Protein AF-A0A0M0K3K9-F1 (afdb_monomer_lite)

InterPro domains:
  IPR005135 Endonuclease/exonuclease/phosphatase [PF03372] (4-66)
  IPR036691 Endonuclease/exonuclease/phosphatase superfamily [G3DSA:3.60.10.10] (1-102)
  IPR036691 Endonuclease/exonuclease/phosphatase superfamily [SSF56219] (2-77)
  IPR050410 CCR4/nocturin mRNA turnover and transcription [PTHR12121] (2-74)

Organism: NCBI:txid1460289

Secondary structure (DSSP, 8-state):
-THHHHHHHHTT-SEEEEEEEEHHHIIIIIHHHHHHTTEEEEEEEPSSTT--EEEEEEEETTTEEE---------HHHH--HHHHHHHHH-HHHHHHHHHS---------EEEPP-

Sequence (116 aa):
MPRLIDEVRHFDADVVCLQEVDKDWFETLWQPHMGAAGFAGHFALKRGESSSEGVALFVRESAFDVLESRVVALDCATNAPPELGALLRAQPLTAEGMRSLPTAWSTTRSVRPSAA

Structure (mmCIF, N/CA/C/O backbone):
data_AF-A0A0M0K3K9-F1
#
_entry.id   AF-A0A0M0K3K9-F1
#
loop_
_atom_site.group_PDB
_atom_site.id
_atom_site.type_symbol
_atom_site.label_atom_id
_atom_site.label_alt_id
_atom_site.label_comp_id
_atom_site.label_asym_id
_atom_site.label_entity_id
_atom_site.label_seq_id
_atom_site.pdbx_PDB_ins_code
_atom_site.Cartn_x
_atom_site.Cartn_y
_atom_site.Cartn_z
_atom_site.occupancy
_atom_site.B_iso_or_equiv
_atom_site.auth_seq_id
_atom_site.auth_comp_id
_atom_site.auth_asym_id
_atom_site.auth_atom_id
_atom_site.pdbx_PDB_model_num
ATOM 1 N N . MET A 1 1 ? -4.795 15.304 2.976 1.00 57.38 1 MET A N 1
ATOM 2 C CA . MET A 1 1 ? -6.150 14.850 2.586 1.00 57.38 1 MET A CA 1
ATOM 3 C C . MET A 1 1 ? -6.708 13.957 3.689 1.00 57.38 1 MET A C 1
ATOM 5 O O . MET A 1 1 ? -6.672 12.744 3.546 1.00 57.38 1 MET A O 1
ATOM 9 N N . PRO A 1 2 ? -7.211 14.519 4.800 1.00 64.94 2 PRO A N 1
ATOM 10 C CA . PRO A 1 2 ? -7.734 13.709 5.910 1.00 64.94 2 PRO A CA 1
ATOM 11 C C . PRO A 1 2 ? -8.976 12.882 5.531 1.00 64.94 2 PRO A C 1
ATOM 13 O O . PRO A 1 2 ? -9.162 11.780 6.025 1.00 64.94 2 PRO A O 1
ATOM 16 N N . ARG A 1 3 ? -9.785 13.383 4.585 1.00 85.38 3 ARG A N 1
ATOM 17 C CA . ARG A 1 3 ? -11.090 12.800 4.233 1.00 85.38 3 ARG A CA 1
ATOM 18 C C . ARG A 1 3 ? -11.022 11.390 3.638 1.00 85.38 3 ARG A C 1
ATOM 20 O O . ARG A 1 3 ? -11.962 10.632 3.820 1.00 85.38 3 ARG A O 1
ATOM 27 N N . LEU A 1 4 ? -9.927 11.039 2.957 1.00 90.62 4 LEU A N 1
ATOM 28 C CA . LEU A 1 4 ? -9.786 9.716 2.337 1.00 90.62 4 LEU A CA 1
ATOM 29 C C . LEU A 1 4 ? -9.648 8.604 3.382 1.00 90.62 4 LEU A C 1
ATOM 31 O O . LEU A 1 4 ? -10.173 7.516 3.181 1.00 90.62 4 LEU A O 1
ATOM 35 N N . ILE A 1 5 ? -8.981 8.870 4.510 1.00 91.62 5 ILE A N 1
ATOM 36 C CA . ILE A 1 5 ? -8.897 7.890 5.601 1.00 91.62 5 ILE A CA 1
ATOM 37 C C . ILE A 1 5 ? -10.272 7.667 6.214 1.00 91.62 5 ILE A C 1
ATOM 39 O O . ILE A 1 5 ? -10.647 6.524 6.461 1.00 91.62 5 ILE A O 1
ATOM 43 N N . ASP A 1 6 ? -11.015 8.744 6.460 1.00 92.00 6 ASP A N 1
ATOM 44 C CA . ASP A 1 6 ? -12.347 8.642 7.051 1.00 92.00 6 ASP A CA 1
ATOM 45 C C . ASP A 1 6 ? -13.290 7.849 6.139 1.00 92.00 6 ASP A C 1
ATOM 47 O O . ASP A 1 6 ? -14.017 6.982 6.614 1.00 92.00 6 ASP A O 1
ATOM 51 N N . GLU A 1 7 ? -13.218 8.080 4.825 1.00 93.75 7 GLU A N 1
ATOM 52 C CA . GLU A 1 7 ? -13.964 7.317 3.823 1.00 93.75 7 GLU A CA 1
ATOM 53 C C . GLU A 1 7 ? -13.566 5.835 3.808 1.00 93.75 7 GLU A C 1
ATOM 55 O O . GLU A 1 7 ? -14.429 4.968 3.918 1.00 93.75 7 GLU A O 1
ATOM 60 N N . VAL A 1 8 ? -12.266 5.524 3.757 1.00 94.44 8 VAL A N 1
ATOM 61 C CA . VAL A 1 8 ? -11.776 4.135 3.791 1.00 94.44 8 VAL A CA 1
ATOM 62 C C . VAL A 1 8 ? -12.225 3.414 5.064 1.00 94.44 8 VAL A C 1
ATOM 64 O O . VAL A 1 8 ? -12.666 2.268 5.002 1.00 94.44 8 VAL A O 1
ATOM 67 N N . ARG A 1 9 ? -12.161 4.082 6.221 1.00 91.50 9 ARG A N 1
ATOM 68 C CA . ARG A 1 9 ? -12.597 3.516 7.506 1.00 91.50 9 ARG A CA 1
ATOM 69 C C . ARG A 1 9 ? -14.110 3.351 7.586 1.00 91.50 9 ARG A C 1
ATOM 71 O O . ARG A 1 9 ? -14.569 2.431 8.255 1.00 91.50 9 ARG A O 1
ATOM 78 N N . HIS A 1 10 ? -14.878 4.206 6.914 1.00 94.06 10 HIS A N 1
ATOM 79 C CA . HIS A 1 10 ? -16.336 4.122 6.895 1.00 94.06 10 HIS A CA 1
ATOM 80 C C . HIS A 1 10 ? -16.845 2.819 6.266 1.00 94.06 10 HIS A C 1
ATOM 82 O O . HIS A 1 10 ? -17.882 2.311 6.683 1.00 94.06 10 HIS A O 1
ATOM 88 N N . PHE A 1 11 ? -16.108 2.250 5.308 1.00 94.94 11 PHE A N 1
ATOM 89 C CA . PHE A 1 11 ? -16.455 0.958 4.711 1.00 94.94 11 PHE A CA 1
ATOM 90 C C . PHE A 1 11 ? -16.270 -0.238 5.657 1.00 94.94 11 PHE A C 1
ATOM 92 O O . PHE A 1 11 ? -16.738 -1.324 5.328 1.00 94.94 11 PHE A O 1
ATOM 99 N N . ASP A 1 12 ? -15.585 -0.056 6.794 1.00 94.44 12 ASP A N 1
ATOM 100 C CA . ASP A 1 12 ? -15.318 -1.082 7.815 1.00 94.44 12 ASP A CA 1
ATOM 101 C C . ASP A 1 12 ? -14.749 -2.407 7.263 1.00 94.44 12 ASP A C 1
ATOM 103 O O . ASP A 1 12 ? -14.936 -3.485 7.823 1.00 94.44 12 ASP A O 1
ATOM 107 N N . ALA A 1 13 ? -14.025 -2.340 6.146 1.00 95.62 13 ALA A N 1
ATOM 108 C CA . ALA A 1 13 ? -13.475 -3.517 5.489 1.00 95.62 13 ALA A CA 1
ATOM 109 C C . ALA A 1 13 ? -12.344 -4.153 6.314 1.00 95.62 13 ALA A C 1
ATOM 111 O O . ALA A 1 13 ? -11.502 -3.454 6.873 1.00 95.62 13 ALA A O 1
ATOM 112 N N . ASP A 1 14 ? -12.261 -5.484 6.326 1.00 96.19 14 ASP A N 1
ATOM 113 C CA . ASP A 1 14 ? -11.140 -6.198 6.958 1.00 96.19 14 ASP A CA 1
ATOM 114 C C . ASP A 1 14 ? -9.863 -6.184 6.109 1.00 96.19 14 ASP A C 1
ATOM 116 O O . ASP A 1 14 ? -8.759 -6.370 6.622 1.00 96.19 14 ASP A O 1
ATOM 120 N N . VAL A 1 15 ? -10.006 -5.966 4.800 1.00 95.50 15 VAL A N 1
ATOM 121 C CA . VAL A 1 15 ? -8.901 -5.864 3.846 1.00 95.50 15 VAL A CA 1
ATOM 122 C C . VAL A 1 15 ? -9.139 -4.663 2.942 1.00 95.50 15 VAL A C 1
ATOM 124 O O . VAL A 1 15 ? -10.186 -4.558 2.307 1.00 95.50 15 VAL A O 1
ATOM 127 N N . VAL A 1 16 ? -8.149 -3.778 2.855 1.00 95.81 16 VAL A N 1
ATOM 128 C CA . VAL A 1 16 ? -8.190 -2.577 2.015 1.00 95.81 16 VAL A CA 1
ATOM 129 C C . VAL A 1 16 ? -7.010 -2.597 1.052 1.00 95.81 16 VAL A C 1
ATOM 131 O O . VAL A 1 16 ? -5.863 -2.735 1.473 1.00 95.81 16 VAL A O 1
ATOM 134 N N . CYS A 1 17 ? -7.289 -2.410 -0.237 1.00 95.75 17 CYS A N 1
ATOM 135 C CA . CYS A 1 17 ? -6.285 -2.316 -1.295 1.00 95.75 17 CYS A CA 1
ATOM 136 C C . CYS A 1 17 ? -6.383 -0.946 -1.973 1.00 95.75 17 CYS A C 1
ATOM 138 O O . CYS A 1 17 ? -7.387 -0.657 -2.620 1.00 95.75 17 CYS A O 1
ATOM 140 N N . LEU A 1 18 ? -5.338 -0.127 -1.866 1.00 94.62 18 LEU A N 1
ATOM 141 C CA . LEU A 1 18 ? -5.285 1.221 -2.439 1.00 94.62 18 LEU A CA 1
ATOM 142 C C . LEU A 1 18 ? -4.258 1.298 -3.571 1.00 94.62 18 LEU A C 1
ATOM 144 O O . LEU A 1 18 ? -3.203 0.661 -3.508 1.00 94.62 18 LEU A O 1
ATOM 148 N N . GLN A 1 19 ? -4.574 2.083 -4.599 1.00 92.75 19 GLN A N 1
ATOM 149 C CA . GLN A 1 19 ? -3.691 2.405 -5.722 1.00 92.75 19 GLN A CA 1
ATOM 150 C C . GLN A 1 19 ? -3.333 3.894 -5.688 1.00 92.75 19 GLN A C 1
ATOM 152 O O . GLN A 1 19 ? -4.013 4.664 -5.012 1.00 92.75 19 GLN A O 1
ATOM 157 N N . GLU A 1 20 ? -2.268 4.274 -6.402 1.00 91.88 20 GLU A N 1
ATOM 158 C CA . GLU A 1 20 ? -1.788 5.667 -6.497 1.00 91.88 20 GLU A CA 1
ATOM 159 C C . GLU A 1 20 ? -1.476 6.281 -5.122 1.00 91.88 20 GLU A C 1
ATOM 161 O O . GLU A 1 20 ? -1.702 7.458 -4.844 1.00 91.88 20 GLU A O 1
ATOM 166 N N . VAL A 1 21 ? -0.958 5.451 -4.213 1.00 93.62 21 VAL A N 1
ATOM 167 C CA . VAL A 1 21 ? -0.588 5.896 -2.872 1.00 93.62 21 VAL A CA 1
ATOM 168 C C . VAL A 1 21 ? 0.811 6.481 -2.930 1.00 93.62 21 VAL A C 1
ATOM 170 O O . VAL A 1 21 ? 1.776 5.750 -3.146 1.00 93.62 21 VAL A O 1
ATOM 173 N N . ASP A 1 22 ? 0.930 7.786 -2.719 1.00 94.69 22 ASP A N 1
ATOM 174 C CA . ASP A 1 22 ? 2.229 8.431 -2.552 1.00 94.69 22 ASP A CA 1
ATOM 175 C C . ASP A 1 22 ? 2.964 7.886 -1.312 1.00 94.69 22 ASP A C 1
ATOM 177 O O . ASP A 1 22 ? 2.355 7.635 -0.267 1.00 94.69 22 ASP A O 1
ATOM 181 N N . LYS A 1 23 ? 4.278 7.685 -1.431 1.00 93.50 23 LYS A N 1
ATOM 182 C CA . LY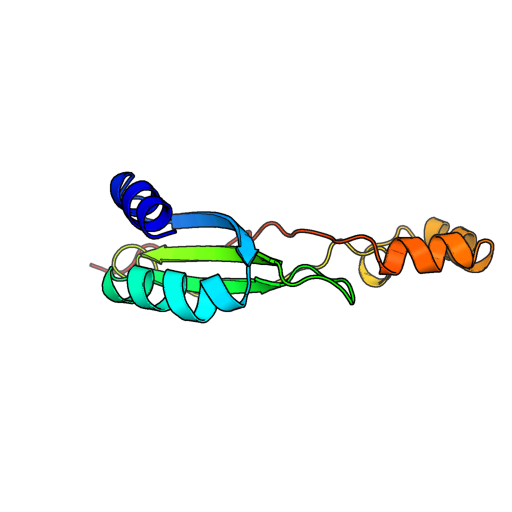S A 1 23 ? 5.121 7.093 -0.390 1.00 93.50 23 LYS A CA 1
ATOM 183 C C . LYS A 1 23 ? 5.128 7.923 0.893 1.00 93.50 23 LYS A C 1
ATOM 185 O O . LYS A 1 23 ? 4.947 7.359 1.973 1.00 93.50 23 LYS A O 1
ATOM 190 N N . ASP A 1 24 ? 5.292 9.239 0.790 1.00 94.88 24 ASP A N 1
ATOM 191 C CA . ASP A 1 24 ? 5.355 10.105 1.969 1.00 94.88 24 ASP A CA 1
ATOM 192 C C . ASP A 1 24 ? 4.002 10.099 2.682 1.00 94.88 24 ASP A C 1
ATOM 194 O O . ASP A 1 24 ? 3.916 10.090 3.911 1.00 94.88 24 ASP A O 1
ATOM 198 N N . TRP A 1 25 ? 2.920 10.025 1.911 1.00 95.44 25 TRP A N 1
ATOM 199 C CA . TRP A 1 25 ? 1.569 9.900 2.441 1.00 95.44 25 TRP A CA 1
ATOM 200 C C . TRP A 1 25 ? 1.318 8.538 3.074 1.00 95.44 25 TRP A C 1
ATOM 202 O O . TRP A 1 25 ? 0.626 8.461 4.089 1.00 95.44 25 TRP A O 1
ATOM 212 N N . PHE A 1 26 ? 1.866 7.458 2.519 1.00 95.69 26 PHE A N 1
ATOM 213 C CA . PHE A 1 26 ? 1.805 6.154 3.166 1.00 95.69 26 PHE A CA 1
ATOM 214 C C . PHE A 1 26 ? 2.457 6.212 4.551 1.00 95.69 26 PHE A C 1
ATOM 216 O O . PHE A 1 26 ? 1.827 5.836 5.537 1.00 95.69 26 PHE A O 1
ATOM 223 N N . GLU A 1 27 ? 3.676 6.740 4.638 1.00 96.31 27 GLU A N 1
ATOM 224 C CA . GLU A 1 27 ? 4.469 6.759 5.871 1.00 96.31 27 GLU A CA 1
ATOM 225 C C . GLU A 1 27 ? 3.921 7.733 6.925 1.00 96.31 27 GLU A C 1
ATOM 227 O O . GLU A 1 27 ? 3.872 7.402 8.110 1.00 96.31 27 GLU A O 1
ATOM 232 N N . THR A 1 28 ? 3.485 8.925 6.511 1.00 95.56 28 THR A N 1
ATOM 233 C CA . THR A 1 28 ? 3.099 10.000 7.444 1.00 95.56 28 THR A CA 1
ATOM 234 C C . THR A 1 28 ? 1.607 10.043 7.755 1.00 95.56 28 THR A C 1
ATOM 236 O O . THR A 1 28 ? 1.216 10.559 8.803 1.00 95.56 28 THR A O 1
ATOM 239 N N . LEU A 1 29 ? 0.763 9.502 6.871 1.00 94.94 29 LEU A N 1
ATOM 240 C CA . LEU A 1 29 ? -0.689 9.595 6.984 1.00 94.94 29 LEU A CA 1
ATOM 241 C C . LEU A 1 29 ? -1.338 8.211 7.079 1.00 94.94 29 LEU A C 1
ATOM 243 O O . LEU A 1 29 ? -1.952 7.907 8.100 1.00 94.94 29 LEU A O 1
ATOM 247 N N . TRP A 1 30 ? -1.200 7.352 6.070 1.00 96.38 30 TRP A N 1
ATOM 248 C CA . TRP A 1 30 ? -1.939 6.086 6.037 1.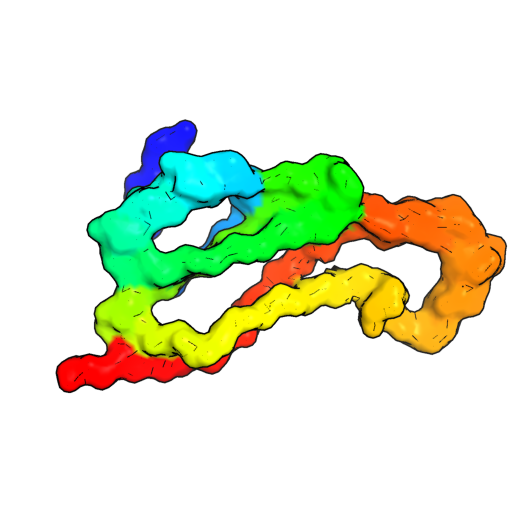00 96.38 30 TRP A CA 1
ATOM 249 C C . TRP A 1 30 ? -1.490 5.099 7.114 1.00 96.38 30 TRP A C 1
ATOM 251 O O . TRP A 1 30 ? -2.323 4.612 7.875 1.00 96.38 30 TRP A O 1
ATOM 261 N N . GLN A 1 31 ? -0.189 4.826 7.209 1.00 96.75 31 GLN A N 1
ATOM 262 C CA . GLN A 1 31 ? 0.358 3.826 8.122 1.00 96.75 31 GLN A CA 1
ATOM 263 C C . GLN A 1 31 ? 0.042 4.144 9.596 1.00 96.75 31 GLN A C 1
ATOM 265 O O . GLN A 1 31 ? -0.449 3.249 10.286 1.00 96.75 31 GLN A O 1
ATOM 270 N N . PRO A 1 32 ? 0.223 5.384 10.099 1.00 96.88 32 PRO A N 1
ATOM 271 C CA . PRO A 1 32 ? -0.122 5.700 11.483 1.00 96.88 32 PRO A CA 1
ATOM 272 C C . PRO A 1 32 ? -1.625 5.590 11.771 1.00 96.88 32 PRO A C 1
ATOM 274 O O . PRO A 1 32 ? -2.013 5.046 12.803 1.00 96.88 32 PRO A O 1
ATOM 277 N N . HIS A 1 33 ? -2.484 6.077 10.868 1.00 95.94 33 HIS A N 1
ATOM 278 C CA . HIS A 1 33 ? -3.930 6.126 11.117 1.00 95.94 33 HIS A CA 1
ATOM 279 C C . HIS A 1 33 ? -4.599 4.756 10.968 1.00 95.94 33 HIS A C 1
ATOM 281 O O . HIS A 1 33 ? -5.454 4.404 11.780 1.00 95.94 33 HIS A O 1
ATOM 287 N N . MET A 1 34 ? -4.201 3.971 9.964 1.00 96.75 34 MET A N 1
ATOM 288 C CA . MET A 1 34 ? -4.685 2.599 9.784 1.00 96.75 34 MET A CA 1
ATOM 289 C C . MET A 1 34 ? -4.131 1.677 10.876 1.00 96.75 34 MET A C 1
ATOM 291 O O . MET A 1 34 ? -4.877 0.868 11.424 1.00 96.75 34 MET A O 1
ATOM 295 N N . GLY A 1 35 ? -2.864 1.855 11.271 1.00 96.81 35 GLY A N 1
ATOM 296 C CA . GLY A 1 35 ? -2.264 1.134 12.396 1.00 96.81 35 GLY A CA 1
ATOM 297 C C . GLY A 1 35 ? -2.995 1.394 13.715 1.00 96.81 35 GLY A C 1
ATO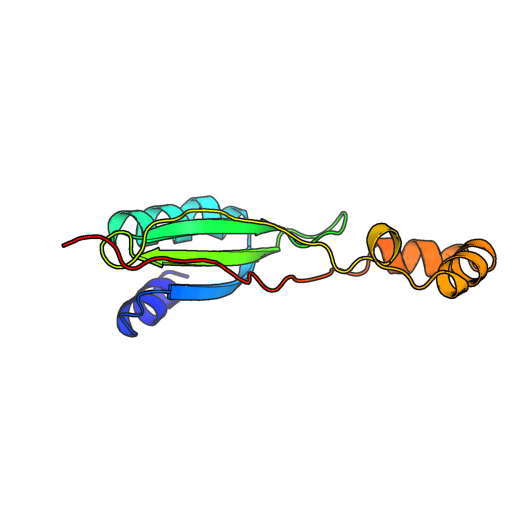M 298 O O . GLY A 1 35 ? -3.351 0.454 14.419 1.00 96.81 35 GLY A O 1
ATOM 299 N N . ALA A 1 36 ? -3.333 2.655 14.010 1.00 96.25 36 ALA A N 1
ATOM 300 C CA . ALA A 1 36 ? -4.152 3.004 15.175 1.00 96.25 36 ALA A CA 1
ATOM 301 C C . ALA A 1 36 ? -5.572 2.400 15.130 1.00 96.25 36 ALA A C 1
ATOM 303 O O . ALA A 1 36 ? -6.215 2.266 16.169 1.00 96.25 36 ALA A O 1
ATOM 304 N N . ALA A 1 37 ? -6.062 2.028 13.943 1.00 95.25 37 ALA A N 1
ATOM 305 C CA . ALA A 1 37 ? -7.334 1.337 13.745 1.00 95.25 37 ALA A CA 1
ATOM 306 C C . ALA A 1 37 ? -7.212 -0.204 13.748 1.00 95.25 37 ALA A C 1
ATOM 308 O O . ALA A 1 37 ? -8.207 -0.882 13.494 1.00 95.25 37 ALA A O 1
ATOM 309 N N . GLY A 1 38 ? -6.030 -0.762 14.043 1.00 96.44 38 GLY A N 1
ATOM 310 C CA . GLY A 1 38 ? -5.803 -2.208 14.156 1.00 96.44 38 GLY A CA 1
ATOM 311 C C . GLY A 1 38 ? -5.490 -2.914 12.834 1.00 96.44 38 GLY A C 1
ATOM 312 O O . GLY A 1 38 ? -5.798 -4.098 12.682 1.00 96.44 38 GLY A O 1
ATOM 313 N N . PHE A 1 39 ? -4.927 -2.193 11.860 1.00 96.69 39 PHE A N 1
ATOM 314 C CA . PHE A 1 39 ? -4.512 -2.762 10.580 1.00 96.69 39 PHE A CA 1
ATOM 315 C C . PHE A 1 39 ? -2.991 -2.872 10.459 1.00 96.69 39 PHE A C 1
ATOM 317 O O . PHE A 1 39 ? -2.262 -1.903 10.677 1.00 96.69 39 PHE A O 1
ATOM 324 N N . ALA A 1 40 ? -2.526 -4.013 9.958 1.00 94.62 40 ALA A N 1
ATOM 325 C CA . ALA A 1 40 ? -1.184 -4.172 9.419 1.00 94.62 40 ALA A CA 1
ATOM 326 C C . ALA A 1 40 ? -1.132 -3.600 7.995 1.00 94.62 40 ALA A C 1
ATOM 328 O O . ALA A 1 40 ? -1.912 -4.007 7.130 1.00 94.62 40 ALA A O 1
ATOM 329 N N . GLY A 1 41 ? -0.219 -2.658 7.749 1.00 94.12 41 GLY A N 1
ATOM 330 C CA . GLY A 1 41 ? -0.034 -2.007 6.453 1.00 94.12 41 GLY A CA 1
ATOM 331 C C . GLY A 1 41 ? 1.199 -2.511 5.705 1.00 94.12 41 GLY A C 1
ATOM 332 O O . GLY A 1 41 ? 2.269 -2.696 6.283 1.00 94.12 41 GLY A O 1
ATOM 333 N N . HIS A 1 42 ? 1.060 -2.706 4.398 1.00 93.81 42 HIS A N 1
ATOM 334 C CA . HIS A 1 42 ? 2.139 -3.056 3.482 1.00 93.81 42 HIS A CA 1
ATOM 335 C C . HIS A 1 42 ? 2.101 -2.133 2.273 1.00 93.81 42 HIS A C 1
ATOM 337 O O . HIS A 1 42 ? 1.053 -1.972 1.653 1.00 93.81 42 HIS A O 1
ATOM 343 N N . PHE A 1 43 ? 3.250 -1.584 1.897 1.00 93.56 43 PHE A N 1
ATOM 344 C CA . PHE A 1 43 ? 3.381 -0.704 0.745 1.00 93.56 43 PHE A CA 1
ATOM 345 C C . PHE A 1 43 ? 4.365 -1.273 -0.266 1.00 93.56 43 PHE A C 1
ATOM 347 O O . PHE A 1 43 ? 5.410 -1.812 0.102 1.00 93.56 43 PHE A O 1
ATOM 354 N N . ALA A 1 44 ? 4.036 -1.129 -1.544 1.00 89.88 44 ALA A N 1
ATOM 355 C CA . ALA A 1 44 ? 4.927 -1.450 -2.643 1.00 89.88 44 ALA A CA 1
ATOM 356 C C . ALA A 1 44 ? 4.991 -0.263 -3.599 1.00 89.88 44 ALA A C 1
ATOM 358 O O . ALA A 1 44 ? 3.997 0.084 -4.238 1.00 89.88 44 ALA A O 1
ATOM 359 N N . LEU A 1 45 ? 6.176 0.337 -3.709 1.00 88.25 45 LEU A N 1
ATOM 360 C CA . LEU A 1 45 ? 6.431 1.412 -4.657 1.00 88.25 45 LEU A CA 1
ATOM 361 C C . LEU A 1 45 ? 6.402 0.860 -6.085 1.00 88.25 45 LEU A C 1
ATOM 363 O O . LEU A 1 45 ? 6.949 -0.210 -6.371 1.00 88.25 45 LEU A O 1
ATOM 367 N N . LYS A 1 46 ? 5.782 1.609 -6.991 1.00 84.31 46 LYS A N 1
ATOM 368 C CA . LYS A 1 46 ? 5.808 1.313 -8.422 1.00 84.31 46 LYS A CA 1
ATOM 369 C C . LYS A 1 46 ? 7.252 1.420 -8.924 1.00 84.31 46 LYS A C 1
ATOM 371 O O . LYS A 1 46 ? 7.985 2.337 -8.559 1.00 84.31 46 LYS A O 1
ATOM 376 N N . ARG A 1 47 ? 7.684 0.458 -9.743 1.00 72.12 47 ARG A N 1
ATOM 377 C CA . ARG A 1 47 ? 9.031 0.477 -10.339 1.00 72.12 47 ARG A CA 1
ATOM 378 C C . ARG A 1 47 ? 9.140 1.602 -11.374 1.00 72.12 47 ARG A C 1
ATOM 380 O O . ARG A 1 47 ? 8.203 1.818 -12.132 1.00 72.12 47 ARG A O 1
ATOM 387 N N . GLY A 1 48 ? 10.287 2.278 -11.403 1.00 66.25 48 GLY A N 1
ATOM 388 C CA . GLY A 1 48 ? 10.604 3.387 -12.309 1.00 66.25 48 GLY A CA 1
ATOM 389 C C . GLY A 1 48 ? 11.345 4.499 -11.563 1.00 66.25 48 GLY A C 1
ATOM 390 O O . GLY A 1 48 ? 11.006 4.798 -10.422 1.00 66.25 48 GLY A O 1
ATOM 391 N N . GLU A 1 49 ? 12.365 5.100 -12.181 1.00 62.22 49 GLU A N 1
ATOM 392 C CA . GLU A 1 49 ? 13.259 6.077 -11.524 1.00 62.22 49 GLU A CA 1
ATOM 393 C C . GLU A 1 49 ? 12.541 7.334 -11.002 1.00 62.22 49 GLU A C 1
ATOM 395 O O . GLU A 1 49 ? 13.047 8.002 -10.106 1.00 62.22 49 GLU A O 1
ATOM 400 N N . SER A 1 50 ? 11.352 7.642 -11.525 1.00 69.44 50 SER A N 1
ATOM 401 C CA . SER A 1 50 ? 10.588 8.847 -11.194 1.00 69.44 50 SER A CA 1
ATOM 402 C C . SER A 1 50 ? 9.327 8.599 -10.360 1.00 69.44 50 SER A C 1
ATOM 404 O O . SER A 1 50 ? 8.532 9.523 -10.202 1.00 69.44 50 SER A O 1
ATOM 406 N N . SER A 1 51 ? 9.075 7.376 -9.877 1.00 75.19 51 SER A N 1
ATOM 407 C CA . SER A 1 51 ? 7.821 7.094 -9.165 1.00 75.19 51 SER A CA 1
ATOM 408 C C . SER A 1 51 ? 7.908 7.438 -7.679 1.00 75.19 51 SER A C 1
ATOM 410 O O . SER A 1 51 ? 8.735 6.874 -6.965 1.00 75.19 51 SER A O 1
ATOM 412 N N . SER A 1 52 ? 7.008 8.300 -7.196 1.00 88.69 52 SER A N 1
ATOM 413 C CA . SER A 1 52 ? 6.763 8.516 -5.759 1.00 88.69 52 SER A CA 1
ATOM 414 C C . SER A 1 52 ? 5.537 7.757 -5.242 1.00 88.69 52 SER A C 1
ATOM 416 O O . SER A 1 52 ? 5.328 7.675 -4.037 1.00 88.69 52 SER A O 1
ATOM 418 N N . GLU A 1 53 ? 4.754 7.153 -6.138 1.00 91.88 53 GLU A N 1
ATOM 419 C CA . GLU A 1 53 ? 3.519 6.442 -5.815 1.00 91.88 53 GLU A CA 1
ATOM 420 C C . GLU A 1 53 ? 3.645 4.919 -5.950 1.00 91.88 53 GLU A C 1
ATOM 422 O O . GLU A 1 53 ? 4.513 4.379 -6.650 1.00 91.88 53 GLU A O 1
ATOM 427 N N . GLY A 1 54 ? 2.741 4.215 -5.282 1.00 90.94 54 GLY A N 1
ATOM 428 C CA . GLY A 1 54 ? 2.669 2.766 -5.257 1.00 90.94 54 GLY A CA 1
ATOM 429 C C . GLY A 1 54 ? 1.281 2.250 -4.901 1.00 90.94 54 GLY A C 1
ATOM 430 O O . GLY A 1 54 ? 0.266 2.925 -5.076 1.00 90.94 54 GLY A O 1
ATOM 431 N N . VAL A 1 55 ? 1.247 1.020 -4.402 1.00 92.12 55 VAL A N 1
ATOM 432 C CA . VAL A 1 55 ? 0.036 0.367 -3.899 1.00 92.12 55 VAL A CA 1
ATOM 433 C C . VAL A 1 55 ? 0.186 0.076 -2.412 1.00 92.12 55 VAL A C 1
ATOM 435 O O . VAL A 1 55 ? 1.277 -0.269 -1.952 1.00 92.12 55 VAL A O 1
ATOM 438 N N . ALA A 1 56 ? -0.912 0.190 -1.668 1.00 94.38 56 ALA A N 1
ATOM 439 C CA . ALA A 1 56 ? -0.960 -0.144 -0.249 1.00 94.38 56 ALA A CA 1
ATOM 440 C C . ALA A 1 56 ? -1.989 -1.247 0.018 1.00 94.38 56 ALA A C 1
ATOM 442 O O . ALA A 1 56 ? -3.080 -1.250 -0.552 1.00 94.38 56 ALA A O 1
ATOM 443 N N . LEU A 1 57 ? -1.638 -2.169 0.905 1.00 94.75 57 LEU A N 1
ATOM 444 C CA . LEU A 1 57 ? -2.505 -3.208 1.440 1.00 94.75 57 LEU A CA 1
ATOM 445 C C . LEU A 1 57 ? -2.607 -3.013 2.950 1.00 94.75 57 LEU A C 1
ATOM 447 O O . LEU A 1 57 ? -1.586 -3.046 3.632 1.00 94.75 57 LEU A O 1
ATOM 451 N N . PHE A 1 58 ? -3.823 -2.888 3.465 1.00 95.88 58 PHE A N 1
ATOM 452 C CA . PHE A 1 58 ? -4.102 -2.917 4.897 1.00 95.88 58 PHE A CA 1
ATOM 453 C C . PHE A 1 58 ? -4.936 -4.146 5.236 1.00 95.88 58 PHE A C 1
ATOM 455 O O . PHE A 1 58 ? -5.897 -4.456 4.532 1.00 95.88 58 PHE A O 1
ATOM 462 N N . VAL A 1 59 ? -4.572 -4.842 6.311 1.00 95.81 59 VAL A N 1
ATOM 463 C CA . VAL A 1 59 ? -5.263 -6.047 6.781 1.00 95.81 59 VAL A CA 1
ATOM 464 C C . VAL A 1 59 ? -5.555 -5.912 8.267 1.00 95.81 59 VAL A C 1
ATOM 466 O O . VAL A 1 59 ? -4.636 -5.673 9.046 1.00 95.81 59 VAL A O 1
ATOM 469 N N . ARG A 1 60 ? -6.820 -6.070 8.659 1.00 96.69 60 ARG A N 1
ATOM 470 C CA . ARG A 1 60 ? -7.248 -6.010 10.056 1.00 96.69 60 ARG A CA 1
ATOM 471 C C . ARG A 1 60 ? -6.677 -7.199 10.824 1.00 96.69 60 ARG A C 1
ATOM 473 O O . ARG A 1 60 ? -7.008 -8.349 10.534 1.00 96.69 60 ARG A O 1
ATOM 480 N N . GLU A 1 61 ? -5.856 -6.920 11.829 1.00 94.06 61 GLU A N 1
ATOM 481 C CA . GLU A 1 61 ? -5.125 -7.952 12.576 1.00 94.06 61 GLU A CA 1
ATOM 482 C C . GLU A 1 61 ? -6.058 -8.824 13.429 1.00 94.06 61 GLU A C 1
ATOM 484 O O . GLU A 1 61 ? -5.793 -10.004 13.643 1.00 94.06 61 GLU A O 1
ATOM 489 N N . SER A 1 62 ? -7.206 -8.283 13.854 1.00 95.69 62 SER A N 1
ATOM 490 C CA . SER A 1 62 ? -8.226 -9.062 14.567 1.00 95.69 62 SER A CA 1
ATOM 491 C C . SER A 1 62 ? -8.959 -10.068 13.675 1.00 95.69 62 SER A C 1
ATOM 493 O O . SER A 1 62 ? -9.600 -10.976 14.192 1.00 95.69 62 SER A O 1
ATOM 495 N N . ALA A 1 63 ? -8.910 -9.898 12.350 1.00 94.19 63 ALA A N 1
ATOM 496 C CA . ALA A 1 63 ? -9.591 -10.768 11.396 1.00 94.19 63 ALA A CA 1
ATOM 497 C C . ALA A 1 63 ? -8.626 -11.746 10.720 1.00 94.19 63 ALA A C 1
ATOM 499 O O . ALA A 1 63 ? -9.012 -12.881 10.441 1.00 94.19 63 ALA A O 1
ATOM 500 N N . PHE A 1 64 ? -7.374 -11.342 10.473 1.00 93.88 64 PHE A N 1
ATOM 501 C CA . PHE A 1 64 ? -6.423 -12.143 9.707 1.00 93.88 64 PHE A CA 1
ATOM 502 C C . PHE A 1 64 ? -4.985 -12.042 10.213 1.00 93.88 64 PHE A C 1
ATOM 504 O O . PHE A 1 64 ? -4.467 -10.951 10.441 1.00 93.88 64 PHE A O 1
ATOM 511 N N . ASP A 1 65 ? -4.296 -13.184 10.206 1.00 87.62 65 ASP A N 1
ATOM 512 C CA . ASP A 1 65 ? -2.843 -13.232 10.364 1.00 87.62 65 ASP A CA 1
ATOM 513 C C . ASP A 1 65 ? -2.131 -13.005 9.023 1.00 87.62 65 ASP A C 1
ATOM 515 O O . ASP A 1 65 ? -2.479 -13.563 7.973 1.00 87.62 65 ASP A O 1
ATOM 519 N N . VAL A 1 66 ? -1.065 -12.210 9.070 1.00 86.50 66 VAL A N 1
ATOM 520 C CA . VAL A 1 66 ? -0.171 -11.942 7.946 1.00 86.50 66 VAL A CA 1
ATOM 521 C C . VAL A 1 66 ? 0.896 -13.036 7.835 1.00 86.50 66 VAL A C 1
ATOM 523 O O . VAL A 1 66 ? 1.888 -12.986 8.549 1.00 86.50 66 VAL A O 1
ATOM 526 N N . LEU A 1 67 ? 0.730 -13.997 6.916 1.00 89.00 67 LEU A N 1
ATOM 527 C CA . LEU A 1 67 ? 1.723 -15.071 6.724 1.00 89.00 67 LEU A CA 1
ATOM 528 C C . LEU A 1 67 ? 2.865 -14.679 5.777 1.00 89.00 67 LEU A C 1
ATOM 530 O O . LEU A 1 67 ? 4.031 -14.905 6.078 1.00 89.00 67 LEU A O 1
ATOM 534 N N . GLU A 1 68 ? 2.531 -14.088 4.629 1.00 84.31 68 GLU A N 1
ATOM 535 C CA . GLU A 1 68 ? 3.502 -13.682 3.610 1.00 84.31 68 GLU A CA 1
ATOM 536 C C . GLU A 1 68 ? 3.028 -12.405 2.900 1.00 84.31 68 GLU A C 1
ATOM 538 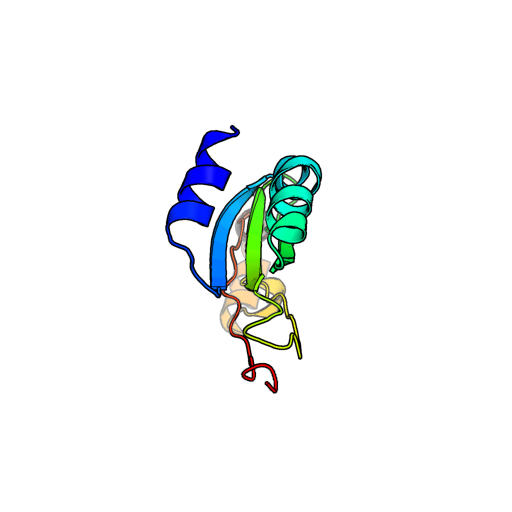O O . GLU A 1 68 ? 1.824 -12.149 2.757 1.00 84.31 68 GLU A O 1
ATOM 543 N N . SER A 1 69 ? 3.986 -11.595 2.447 1.00 81.94 69 SER A N 1
ATOM 544 C CA . SER A 1 69 ? 3.767 -10.478 1.532 1.00 81.94 69 SER A CA 1
ATOM 545 C C . SER A 1 69 ? 4.838 -10.516 0.450 1.00 81.94 69 SER A C 1
ATOM 547 O O . SER A 1 69 ? 6.030 -10.559 0.752 1.00 81.94 69 SER A O 1
ATOM 549 N N . ARG A 1 70 ? 4.408 -10.501 -0.813 1.00 79.94 70 ARG A N 1
ATOM 550 C CA . ARG A 1 70 ? 5.301 -10.503 -1.971 1.00 79.94 70 ARG A CA 1
ATOM 551 C C . ARG A 1 70 ? 4.956 -9.356 -2.903 1.00 79.94 70 ARG A C 1
ATOM 553 O O . ARG A 1 70 ? 3.784 -9.110 -3.197 1.00 79.94 70 ARG A O 1
ATOM 560 N N . VAL A 1 71 ? 5.997 -8.702 -3.396 1.00 79.75 71 VAL A N 1
ATOM 561 C CA . VAL A 1 71 ? 5.914 -7.746 -4.496 1.00 79.75 71 VAL A CA 1
ATOM 562 C C . VAL A 1 71 ? 6.382 -8.466 -5.743 1.00 79.75 71 VAL A C 1
ATOM 564 O O . VAL A 1 71 ? 7.446 -9.082 -5.745 1.00 79.75 71 VAL A O 1
ATOM 567 N N . VAL A 1 72 ? 5.608 -8.388 -6.812 1.00 75.88 72 VAL A N 1
ATOM 568 C CA . VAL A 1 72 ? 6.009 -8.944 -8.104 1.00 75.88 72 VAL A CA 1
ATOM 569 C C . VAL A 1 72 ? 5.927 -7.822 -9.116 1.00 75.88 72 VAL A C 1
ATOM 571 O O . VAL A 1 72 ? 4.923 -7.124 -9.255 1.00 75.88 72 VAL A O 1
ATOM 574 N N . ALA A 1 73 ? 7.037 -7.642 -9.807 1.00 72.69 73 ALA A N 1
ATOM 575 C CA . ALA A 1 73 ? 7.144 -6.671 -10.867 1.00 72.69 73 ALA A CA 1
ATOM 576 C C . ALA A 1 73 ? 6.599 -7.269 -12.160 1.00 72.69 73 ALA A C 1
ATOM 578 O O . ALA A 1 73 ? 6.932 -8.398 -12.508 1.00 72.69 73 ALA A O 1
ATOM 579 N N . LEU A 1 74 ? 5.808 -6.496 -12.898 1.00 69.81 74 LEU A N 1
ATOM 580 C CA . LEU A 1 74 ? 5.335 -6.885 -14.229 1.00 69.81 74 LEU A CA 1
ATOM 581 C C . LEU A 1 74 ? 6.290 -6.414 -15.335 1.00 69.81 74 LEU A C 1
ATOM 583 O O . LEU A 1 74 ? 5.879 -6.242 -16.479 1.00 69.81 74 LEU A O 1
ATOM 587 N N . ASP A 1 75 ? 7.558 -6.162 -15.005 1.00 68.62 75 ASP A N 1
ATOM 588 C CA . ASP A 1 75 ? 8.504 -5.694 -16.008 1.00 68.62 75 ASP A CA 1
ATOM 589 C C . ASP A 1 75 ? 8.941 -6.806 -16.961 1.00 68.62 75 ASP A C 1
ATOM 591 O O . ASP A 1 75 ? 8.955 -8.002 -16.660 1.00 68.62 75 ASP A O 1
ATOM 595 N N . CYS A 1 76 ? 9.335 -6.375 -18.152 1.00 60.12 76 CYS A N 1
ATOM 596 C CA . CYS A 1 76 ? 9.816 -7.274 -19.188 1.00 60.12 76 CYS A CA 1
ATOM 597 C C . CYS A 1 76 ? 11.252 -7.749 -18.926 1.00 60.12 76 CYS A C 1
ATOM 599 O O . CYS A 1 76 ? 11.724 -8.646 -19.606 1.00 60.12 76 CYS A O 1
ATOM 601 N N . ALA A 1 77 ? 11.970 -7.188 -17.951 1.00 60.47 77 ALA A N 1
ATOM 602 C CA . ALA A 1 77 ? 13.283 -7.716 -17.591 1.00 60.47 77 ALA A CA 1
ATOM 603 C C . ALA A 1 77 ? 13.157 -9.061 -16.856 1.00 60.47 77 ALA A C 1
ATOM 605 O O . ALA A 1 77 ? 14.019 -9.924 -17.004 1.00 60.47 77 ALA A O 1
ATOM 606 N N . THR A 1 78 ? 12.079 -9.238 -16.090 1.00 58.88 78 THR A N 1
ATOM 607 C CA . THR A 1 78 ? 11.832 -10.437 -15.280 1.00 58.88 78 THR A CA 1
ATOM 608 C C . THR A 1 78 ? 10.778 -11.371 -15.876 1.00 58.88 78 THR A C 1
ATOM 610 O O . THR A 1 78 ? 10.910 -12.579 -15.711 1.00 58.88 78 THR A O 1
ATOM 613 N N . ASN A 1 79 ? 9.785 -10.849 -16.608 1.00 63.75 79 ASN A N 1
ATOM 614 C CA . ASN A 1 79 ? 8.635 -11.621 -17.106 1.00 63.75 79 ASN A CA 1
ATOM 615 C C . ASN A 1 79 ? 8.439 -11.569 -18.636 1.00 63.75 79 ASN A C 1
ATOM 617 O O . ASN A 1 79 ? 7.342 -11.836 -19.130 1.00 63.75 79 ASN A O 1
ATOM 621 N N . ALA A 1 80 ? 9.468 -11.213 -19.413 1.00 66.31 80 ALA A N 1
ATOM 622 C CA . ALA A 1 80 ? 9.352 -11.196 -20.872 1.00 66.31 80 ALA A CA 1
ATOM 623 C C . ALA A 1 80 ? 9.242 -12.606 -21.478 1.00 66.31 80 ALA A C 1
ATOM 625 O O . ALA A 1 80 ? 10.019 -13.494 -21.113 1.00 66.31 80 ALA A O 1
ATO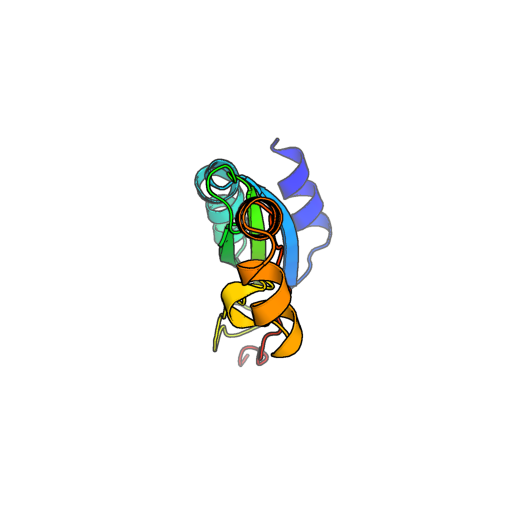M 626 N N . PRO A 1 81 ? 8.384 -12.787 -22.501 1.00 71.06 81 PRO A N 1
ATOM 627 C CA . PRO A 1 81 ? 8.510 -13.902 -23.429 1.00 71.06 81 PRO A CA 1
ATOM 628 C C . PRO A 1 81 ? 9.923 -13.933 -24.044 1.00 71.06 81 PRO A C 1
ATOM 630 O O . PRO A 1 81 ? 10.482 -12.863 -24.321 1.00 71.06 81 PRO A O 1
ATOM 633 N N . PRO A 1 82 ? 10.516 -15.114 -24.295 1.00 72.25 82 PRO A N 1
ATOM 634 C CA . PRO A 1 82 ? 11.864 -15.229 -24.858 1.00 72.25 82 PRO A CA 1
ATOM 635 C C . PRO A 1 82 ? 12.080 -14.407 -26.141 1.00 72.25 82 PRO A C 1
ATOM 637 O O . PRO A 1 82 ? 13.161 -13.857 -26.367 1.00 72.25 82 PRO A O 1
ATOM 640 N N . GLU A 1 83 ? 11.039 -14.275 -26.964 1.00 76.56 83 GLU A N 1
ATOM 641 C CA . GLU A 1 83 ? 11.043 -13.560 -28.241 1.00 76.56 83 GLU A CA 1
ATOM 642 C C . GLU A 1 83 ? 11.228 -12.045 -28.060 1.00 76.56 83 GLU A C 1
ATOM 644 O O . GLU A 1 83 ? 11.901 -11.385 -28.859 1.00 76.56 83 GLU A O 1
ATOM 649 N N . LEU A 1 84 ? 10.692 -11.489 -26.970 1.00 75.88 84 LEU A N 1
ATOM 650 C CA . LEU A 1 84 ? 10.767 -10.064 -26.655 1.00 75.88 84 LEU A CA 1
ATOM 651 C C . LEU A 1 84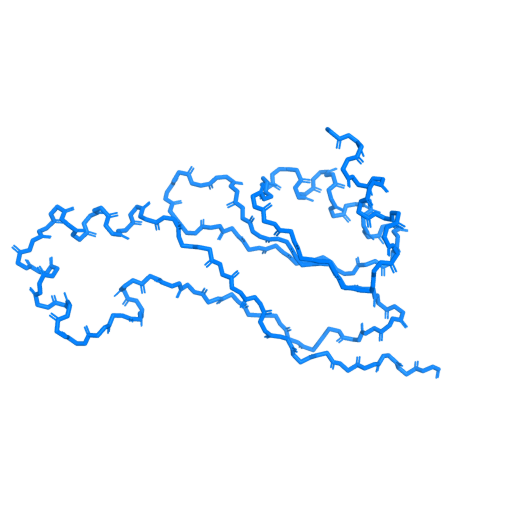 ? 12.208 -9.632 -26.350 1.00 75.88 84 LEU A C 1
ATOM 653 O O . LEU A 1 84 ? 12.603 -8.514 -26.675 1.00 75.88 84 LEU A O 1
ATOM 657 N N . GLY A 1 85 ? 13.038 -10.533 -25.819 1.00 75.44 85 GLY A N 1
ATOM 658 C CA . GLY A 1 85 ? 14.448 -10.249 -25.556 1.00 75.44 85 GLY A CA 1
ATOM 659 C C . GLY A 1 85 ? 15.247 -9.921 -26.823 1.00 75.44 85 GLY A C 1
ATOM 660 O O . GLY A 1 85 ? 16.110 -9.043 -26.797 1.00 75.44 85 GLY A O 1
ATOM 661 N N . ALA A 1 86 ? 14.962 -10.591 -27.946 1.00 78.94 86 ALA A N 1
ATOM 662 C CA . ALA A 1 86 ? 15.610 -10.293 -29.224 1.00 78.94 86 ALA A CA 1
ATOM 663 C C . ALA A 1 86 ? 15.173 -8.927 -29.775 1.00 78.94 86 ALA A C 1
ATOM 665 O O . ALA A 1 86 ? 16.018 -8.150 -30.222 1.00 78.94 86 ALA A O 1
ATOM 666 N N . LEU A 1 87 ? 13.880 -8.611 -29.666 1.00 80.25 87 LEU A N 1
ATOM 667 C CA . LEU A 1 87 ? 13.325 -7.323 -30.079 1.00 80.25 87 LEU A CA 1
ATOM 668 C C . LEU A 1 87 ? 13.910 -6.159 -29.265 1.00 80.25 87 LEU A C 1
ATOM 670 O O . LEU A 1 87 ? 14.326 -5.160 -29.845 1.00 80.25 87 LEU A O 1
ATOM 674 N N . LEU A 1 88 ? 14.013 -6.305 -27.940 1.00 78.88 88 LEU A N 1
ATOM 675 C CA . LEU A 1 88 ? 14.559 -5.265 -27.062 1.00 78.88 88 LEU A CA 1
ATOM 676 C C . LEU A 1 88 ? 16.048 -5.004 -27.303 1.00 78.88 88 LEU A C 1
ATOM 678 O O . LEU A 1 88 ? 16.490 -3.861 -27.220 1.00 78.88 88 LEU A O 1
ATOM 682 N N . ARG A 1 89 ? 16.825 -6.038 -27.653 1.00 80.56 89 ARG A N 1
ATOM 683 C CA . ARG A 1 89 ? 18.225 -5.860 -28.075 1.00 80.56 89 ARG A CA 1
ATOM 684 C C . ARG A 1 89 ? 18.335 -5.141 -29.419 1.00 80.56 89 ARG A C 1
ATOM 686 O O . ARG A 1 89 ? 19.255 -4.353 -29.603 1.00 80.56 89 ARG A O 1
ATOM 693 N N . ALA A 1 90 ? 17.410 -5.410 -30.339 1.00 86.88 90 ALA A N 1
ATOM 694 C CA . ALA A 1 90 ? 17.374 -4.769 -31.650 1.00 86.88 90 ALA A CA 1
ATOM 695 C C . ALA A 1 90 ? 16.864 -3.316 -31.601 1.00 86.88 90 ALA A C 1
ATOM 697 O O . ALA A 1 90 ? 17.151 -2.551 -32.517 1.00 86.88 90 ALA A O 1
ATOM 698 N N . GLN A 1 91 ? 16.120 -2.933 -30.555 1.00 86.88 91 GLN A N 1
ATOM 699 C CA . GLN A 1 91 ? 15.493 -1.613 -30.405 1.00 86.88 91 GLN A CA 1
ATOM 700 C C . GLN A 1 91 ? 15.843 -0.977 -29.042 1.00 86.88 91 GLN A C 1
ATOM 702 O O . GLN A 1 91 ? 15.047 -1.038 -28.098 1.00 86.88 91 GLN A O 1
ATOM 707 N N . PRO A 1 92 ? 17.021 -0.332 -28.915 1.00 81.75 92 PRO A N 1
ATOM 708 C CA . PRO A 1 92 ? 17.530 0.168 -27.635 1.00 81.75 92 PRO A CA 1
ATOM 709 C C . PRO A 1 92 ? 16.631 1.213 -26.965 1.00 81.75 92 PRO A C 1
ATOM 711 O O . PRO A 1 92 ? 16.450 1.171 -25.750 1.00 81.75 92 PRO A O 1
ATOM 714 N N . LEU A 1 93 ? 16.017 2.104 -27.753 1.00 83.31 93 LEU A N 1
ATOM 715 C CA . LEU A 1 93 ? 15.098 3.133 -27.250 1.00 83.31 93 LEU A CA 1
ATOM 716 C C . LEU A 1 93 ? 13.799 2.524 -26.705 1.00 83.31 93 LEU A C 1
ATOM 718 O O . LEU A 1 93 ? 13.256 2.995 -25.711 1.00 83.31 93 LEU A O 1
ATOM 722 N N . THR A 1 94 ? 13.314 1.441 -27.315 1.00 81.25 94 THR A N 1
ATOM 723 C CA . THR A 1 94 ? 12.162 0.691 -26.798 1.00 81.25 94 THR A CA 1
ATOM 724 C C . THR A 1 94 ? 12.514 0.009 -25.482 1.00 81.25 94 THR A C 1
ATOM 726 O O . THR A 1 94 ? 11.735 0.068 -24.536 1.00 81.25 94 THR A O 1
ATOM 729 N N . ALA A 1 95 ? 13.706 -0.586 -25.383 1.00 77.56 95 ALA A N 1
ATOM 730 C CA . ALA A 1 95 ? 14.176 -1.187 -24.137 1.00 77.56 95 ALA A CA 1
ATOM 731 C C . ALA A 1 95 ? 14.333 -0.153 -23.011 1.00 77.56 95 ALA A C 1
ATOM 733 O O . ALA A 1 95 ? 14.046 -0.456 -21.855 1.00 77.56 95 ALA A O 1
ATOM 734 N N . GLU A 1 96 ? 14.773 1.060 -23.338 1.00 77.75 96 GLU A N 1
ATOM 735 C CA . GLU A 1 96 ? 14.846 2.180 -22.401 1.00 77.75 96 GLU A CA 1
ATOM 736 C C . GLU A 1 96 ? 13.459 2.644 -21.953 1.00 77.75 96 GLU A C 1
ATOM 738 O O . GLU A 1 96 ? 13.197 2.684 -20.752 1.00 77.75 96 GLU A O 1
ATOM 743 N N . GLY A 1 97 ? 12.538 2.876 -22.892 1.00 75.69 97 GLY A N 1
ATOM 744 C CA . GLY A 1 97 ? 11.155 3.233 -22.571 1.00 75.69 97 GLY A CA 1
ATOM 745 C C . GLY A 1 97 ? 10.447 2.169 -21.729 1.00 75.69 97 GLY A C 1
ATOM 746 O O . GLY A 1 97 ? 9.683 2.484 -20.828 1.00 75.69 97 GLY A O 1
ATOM 747 N N . MET A 1 98 ? 10.743 0.889 -21.946 1.00 73.81 98 MET A N 1
ATOM 748 C CA . MET A 1 98 ? 10.159 -0.188 -21.145 1.00 73.81 98 MET A CA 1
ATOM 749 C C . MET A 1 98 ? 10.703 -0.259 -19.717 1.00 73.81 98 MET A C 1
ATOM 751 O O . MET A 1 98 ? 9.999 -0.748 -18.838 1.00 73.81 98 MET A O 1
ATOM 755 N N . ARG A 1 99 ? 11.917 0.244 -19.459 1.00 70.50 99 ARG A N 1
ATOM 756 C CA . ARG A 1 99 ? 12.444 0.392 -18.091 1.00 70.50 99 ARG A CA 1
ATOM 757 C C . ARG A 1 99 ? 11.782 1.542 -17.334 1.00 70.50 99 ARG A C 1
ATOM 759 O O . ARG A 1 99 ? 11.739 1.499 -16.108 1.00 70.50 99 ARG A O 1
ATOM 766 N N . SER A 1 100 ? 11.269 2.543 -18.047 1.00 65.38 100 SER A N 1
ATOM 767 C CA . SER A 1 100 ? 10.542 3.668 -17.454 1.00 65.38 100 SER A CA 1
ATOM 768 C C . SER A 1 100 ? 9.033 3.432 -17.354 1.00 65.38 100 SER A C 1
ATOM 770 O O . SER A 1 100 ? 8.341 4.240 -16.735 1.00 65.38 100 SER A O 1
ATOM 772 N N . LEU A 1 101 ? 8.513 2.325 -17.908 1.00 63.69 101 LEU A N 1
ATOM 773 C CA . LEU A 1 101 ? 7.106 1.962 -17.773 1.00 63.69 101 LEU A CA 1
ATOM 774 C C . LEU A 1 101 ? 6.782 1.614 -16.319 1.00 63.69 101 LEU A C 1
ATOM 776 O O . LEU A 1 101 ? 7.363 0.682 -15.755 1.00 63.69 101 LEU A O 1
ATOM 780 N N . PRO A 1 102 ? 5.818 2.315 -15.713 1.00 55.06 102 PRO A N 1
ATOM 781 C CA . PRO A 1 102 ? 5.614 2.180 -14.296 1.00 55.06 102 PRO A CA 1
ATOM 782 C C . PRO A 1 102 ? 4.610 1.037 -14.066 1.00 55.06 102 PRO A C 1
ATOM 784 O O . PRO A 1 102 ? 3.406 1.170 -14.277 1.00 55.06 102 PRO A O 1
ATOM 787 N N . THR A 1 103 ? 5.114 -0.141 -13.699 1.00 57.97 103 THR A N 1
ATOM 788 C CA . THR A 1 103 ? 4.297 -1.354 -13.521 1.00 57.97 103 THR A CA 1
ATOM 789 C C . THR A 1 103 ? 3.702 -1.425 -12.116 1.00 57.97 103 THR A C 1
ATOM 791 O O . THR A 1 103 ? 4.450 -1.473 -11.137 1.00 57.97 103 THR A O 1
ATOM 794 N N . ALA A 1 104 ? 2.370 -1.461 -12.022 1.00 49.50 104 ALA A N 1
ATOM 795 C CA . ALA A 1 104 ? 1.628 -1.674 -10.777 1.00 49.50 104 ALA A CA 1
ATOM 796 C C . ALA A 1 104 ? 1.260 -3.159 -10.584 1.00 49.50 104 ALA A C 1
ATOM 798 O O . ALA A 1 104 ? 1.059 -3.894 -11.549 1.00 49.50 104 ALA A O 1
ATOM 799 N N . TRP A 1 105 ? 1.214 -3.591 -9.321 1.00 53.31 105 TRP A N 1
ATOM 800 C CA . TRP A 1 105 ? 1.158 -4.990 -8.880 1.00 53.31 105 TRP A CA 1
ATOM 801 C C . TRP A 1 105 ? -0.207 -5.369 -8.284 1.00 53.31 105 TRP A C 1
ATOM 803 O O . TRP A 1 105 ? -0.897 -4.523 -7.719 1.00 53.31 105 TRP A O 1
ATOM 813 N N . SER A 1 106 ? -0.555 -6.662 -8.344 1.00 42.25 106 SER A N 1
ATOM 814 C CA . SER A 1 106 ? -1.671 -7.264 -7.606 1.00 42.25 106 SER A CA 1
ATOM 815 C C . SER A 1 106 ? -1.168 -8.168 -6.477 1.00 42.25 106 SER A C 1
ATOM 817 O O . SER A 1 106 ? -0.616 -9.237 -6.731 1.00 42.25 106 SER A O 1
ATOM 819 N N . THR A 1 107 ? -1.418 -7.814 -5.220 1.00 42.25 107 THR A N 1
ATOM 820 C CA . THR A 1 107 ? -1.124 -8.709 -4.094 1.00 42.25 107 THR A CA 1
ATOM 821 C C . THR A 1 107 ? -2.147 -9.846 -4.051 1.00 42.25 107 THR A C 1
ATOM 823 O O . THR A 1 107 ? -3.301 -9.628 -3.699 1.00 42.25 107 THR A O 1
ATOM 826 N N . THR A 1 108 ? -1.745 -11.078 -4.373 1.00 42.12 108 THR A N 1
ATOM 827 C CA . THR A 1 108 ? -2.530 -12.273 -4.011 1.00 42.12 108 THR A CA 1
ATOM 828 C C . THR A 1 108 ? -1.942 -12.874 -2.743 1.00 42.12 108 THR A C 1
ATOM 830 O O . THR A 1 108 ? -0.756 -13.211 -2.712 1.00 42.12 108 THR A O 1
ATOM 833 N N . ARG A 1 109 ? -2.769 -12.972 -1.698 1.00 54.41 109 ARG A N 1
ATOM 834 C CA . ARG A 1 109 ? -2.371 -13.259 -0.319 1.00 54.41 109 ARG A CA 1
ATOM 835 C C . ARG A 1 109 ? -3.004 -14.549 0.182 1.00 54.41 109 ARG A C 1
ATOM 837 O O . ARG A 1 109 ? -4.209 -14.728 0.041 1.00 54.41 109 ARG A O 1
ATOM 844 N N . SER A 1 110 ? -2.211 -15.395 0.834 1.00 56.94 110 SER A N 1
ATOM 845 C CA . SER A 1 110 ? -2.747 -16.405 1.745 1.00 56.94 110 SER A CA 1
ATOM 846 C C . SER A 1 110 ? -2.957 -15.736 3.099 1.00 56.94 110 SER A C 1
ATOM 848 O O . SER A 1 110 ? -2.005 -15.527 3.850 1.00 56.94 110 SER A O 1
ATOM 850 N N . VAL A 1 111 ? -4.194 -15.341 3.382 1.00 62.88 111 VAL A N 1
ATOM 851 C CA . VAL A 1 111 ? -4.621 -14.978 4.734 1.00 62.88 111 VAL A CA 1
ATOM 852 C C . VAL A 1 111 ? -5.293 -16.173 5.372 1.00 62.88 111 VAL A C 1
ATOM 854 O O . VAL A 1 111 ? -6.027 -16.901 4.706 1.00 62.88 111 VAL A O 1
ATOM 857 N N . ARG A 1 112 ? -5.060 -16.365 6.667 1.00 76.19 112 ARG A N 1
ATOM 858 C CA . ARG A 1 112 ? -5.895 -17.252 7.473 1.00 76.19 112 ARG A CA 1
ATOM 859 C C . ARG A 1 112 ? -6.710 -16.397 8.440 1.00 76.19 112 ARG A C 1
ATOM 861 O O . ARG A 1 112 ? -6.164 -15.398 8.917 1.00 76.19 112 ARG A O 1
ATOM 868 N N . PRO A 1 113 ? -7.971 -16.761 8.723 1.00 80.44 113 PRO A N 1
ATOM 869 C CA . PRO A 1 113 ? -8.714 -16.145 9.811 1.00 80.44 113 PRO A CA 1
ATOM 870 C C . PRO A 1 113 ? -7.885 -16.183 11.096 1.00 80.44 113 PRO A C 1
ATOM 872 O O . PRO A 1 113 ? -7.235 -17.197 11.374 1.00 80.44 113 PRO A O 1
ATOM 875 N N . SER A 1 114 ? -7.883 -15.083 11.844 1.00 77.25 114 SER A N 1
ATOM 876 C CA . SER A 1 114 ? -7.264 -15.048 13.166 1.00 77.25 114 SER A CA 1
ATOM 877 C C . SER A 1 114 ? -8.004 -16.016 14.093 1.00 77.25 114 SER A C 1
ATOM 879 O O . SER A 1 114 ? -9.223 -16.188 13.988 1.00 77.25 114 SER A O 1
ATOM 881 N N . ALA A 1 115 ? -7.265 -16.713 14.955 1.00 72.44 115 ALA A N 1
ATOM 882 C CA . ALA A 1 115 ? -7.877 -17.591 15.944 1.00 72.44 115 ALA A CA 1
ATOM 883 C C . ALA A 1 115 ? -8.557 -16.725 17.016 1.00 72.44 115 ALA A C 1
ATOM 885 O O . ALA A 1 115 ? -7.906 -15.855 17.592 1.00 72.44 115 ALA A O 1
ATOM 886 N N . ALA A 1 116 ? -9.856 -16.953 17.237 1.00 57.53 116 ALA A N 1
ATOM 887 C CA . ALA A 1 116 ? -10.631 -16.308 18.299 1.00 57.53 116 ALA A CA 1
ATOM 888 C C . ALA A 1 116 ? -10.137 -16.701 19.699 1.00 57.53 116 ALA A C 1
ATOM 890 O O . ALA A 1 116 ? -9.721 -17.873 19.870 1.00 57.53 116 ALA A O 1
#

pLDDT: mean 81.94, std 14.62, range [42.12, 96.88]

Foldseek 3Di:
DLVVLVVQVVVVDQKDKDFFAFPVCCVPPVVVSLVVVQWDKDWDWWQAPPTRTAMMMIGRVQFWDADDWDDDFPACVPDNDPVVVVVCVVPVVVVVVSNRPGTYDDIDGDIDTDDD

Radius of gyration: 17.58 Å; chains: 1; bounding box: 35×32×50 Å